Protein AF-A0A525CB92-F1 (afdb_monomer_lite)

Foldseek 3Di:
DDDDDDPDDDDDDDPDPPPPPPPPPDDPPDPADDKDWPDWDWFQQQPPPGTKIWTFIDRVQKTWTKIWHDDDPGTDIDTPDIDRDDKDKDKDFDQWDFFFFPDPPGPDTDIGGARTMWMWMQDPVRDIKIWGDDPNDIGITD

Secondary structure (DSSP, 8-state):
------------SSSSSS-------PPP---PPPPEEEEEEEE-SS-SSS-EEEEEEE-SS-EEEEEEEEETTEEEEEEEEEESS--EEEEEEEEEEEE-BSSTT--S-EEEEEEEEEEEEE-TTS-EEEEEEETTEEEEE-

Structure (mmCIF, N/CA/C/O backbone):
data_AF-A0A525CB92-F1
#
_entry.id   AF-A0A525CB92-F1
#
loop_
_atom_site.group_PDB
_atom_site.id
_atom_site.type_symbol
_atom_site.label_atom_id
_atom_site.label_alt_id
_atom_site.label_comp_id
_atom_site.label_asym_id
_atom_site.label_entity_id
_atom_site.label_seq_id
_atom_site.pdbx_PDB_ins_code
_atom_site.Cartn_x
_atom_site.Cartn_y
_atom_site.Cartn_z
_atom_site.occupancy
_atom_site.B_iso_or_equiv
_atom_site.auth_seq_id
_atom_site.auth_comp_id
_atom_site.auth_asym_id
_atom_site.auth_atom_id
_atom_site.pdbx_PDB_model_num
ATOM 1 N N . MET A 1 1 ? -67.579 -68.764 -13.864 1.00 42.84 1 MET A N 1
ATOM 2 C CA . MET A 1 1 ? -66.873 -69.321 -15.042 1.00 42.84 1 MET A CA 1
ATOM 3 C C . MET A 1 1 ? -66.789 -68.184 -16.044 1.00 42.84 1 MET A C 1
ATOM 5 O O . MET A 1 1 ? -67.830 -67.640 -16.357 1.00 42.84 1 MET A O 1
ATOM 9 N N . THR A 1 2 ? -65.636 -67.656 -16.442 1.00 40.91 2 THR A N 1
ATOM 10 C CA . THR A 1 2 ? -64.375 -68.336 -16.757 1.00 40.91 2 THR A CA 1
ATOM 11 C C . THR A 1 2 ? -63.228 -67.335 -16.574 1.00 40.91 2 THR A C 1
ATOM 13 O O . THR A 1 2 ? -63.326 -66.197 -17.023 1.00 40.91 2 THR A O 1
ATOM 16 N N . LEU A 1 3 ? -62.166 -67.758 -15.882 1.00 42.94 3 LEU A N 1
ATOM 17 C CA . LEU A 1 3 ? -60.877 -67.068 -15.820 1.00 42.94 3 LEU A CA 1
ATOM 18 C C . LEU A 1 3 ? -60.258 -66.977 -17.217 1.00 42.94 3 LEU A C 1
ATOM 20 O O . LEU A 1 3 ? -60.276 -67.971 -17.936 1.00 42.94 3 LEU A O 1
ATOM 24 N N . LEU A 1 4 ? -59.590 -65.866 -17.530 1.00 45.03 4 LEU A N 1
ATOM 25 C CA . LEU A 1 4 ? -58.436 -65.894 -18.427 1.00 45.03 4 LEU A CA 1
ATOM 26 C C . LEU A 1 4 ? -57.446 -64.781 -18.069 1.00 45.03 4 LEU A C 1
ATOM 28 O O . LEU A 1 4 ? -57.643 -63.598 -18.329 1.00 45.03 4 LEU A O 1
ATOM 32 N N . PHE A 1 5 ? -56.370 -65.239 -17.435 1.00 46.25 5 PHE A N 1
ATOM 33 C CA . PHE A 1 5 ? -55.089 -64.576 -17.260 1.00 46.25 5 PHE A CA 1
ATOM 34 C C . PHE A 1 5 ? -54.541 -64.059 -18.596 1.00 46.25 5 PHE A C 1
ATOM 36 O O . PHE A 1 5 ? -54.371 -64.842 -19.530 1.00 46.25 5 PHE A O 1
ATOM 43 N N . ARG A 1 6 ? -54.100 -62.798 -18.631 1.00 46.00 6 ARG A N 1
ATOM 44 C CA . ARG A 1 6 ? -52.908 -62.398 -19.397 1.00 46.00 6 ARG A CA 1
ATOM 45 C C . ARG A 1 6 ? -52.074 -61.414 -18.582 1.00 46.00 6 ARG A C 1
ATOM 47 O O . ARG A 1 6 ? -52.203 -60.203 -18.678 1.00 46.00 6 ARG A O 1
ATOM 54 N N . CYS A 1 7 ? -51.211 -61.999 -17.762 1.00 49.00 7 CYS A N 1
ATOM 55 C CA . CYS A 1 7 ? -50.090 -61.355 -17.095 1.00 49.00 7 CYS A CA 1
ATOM 56 C C . CYS A 1 7 ? -48.943 -61.222 -18.107 1.00 49.00 7 CYS A C 1
ATOM 58 O O . CYS A 1 7 ? -48.152 -62.146 -18.211 1.00 49.00 7 CYS A O 1
ATOM 60 N N . HIS A 1 8 ? -48.902 -60.165 -18.923 1.00 48.19 8 HIS A N 1
ATOM 61 C CA . HIS A 1 8 ? -47.755 -59.825 -19.785 1.00 48.19 8 HIS A CA 1
ATOM 62 C C . HIS A 1 8 ? -47.630 -58.297 -19.837 1.00 48.19 8 HIS A C 1
ATOM 64 O O . HIS A 1 8 ? -48.176 -57.637 -20.713 1.00 48.19 8 HIS A O 1
ATOM 70 N N . GLY A 1 9 ? -46.936 -57.742 -18.852 1.00 42.38 9 GLY A N 1
ATOM 71 C CA . GLY A 1 9 ? -46.563 -56.329 -18.789 1.00 42.38 9 GLY A CA 1
ATOM 72 C C . GLY A 1 9 ? -45.323 -56.154 -17.922 1.00 42.38 9 GLY A C 1
ATOM 73 O O . GLY A 1 9 ? -45.229 -55.213 -17.145 1.00 42.38 9 GLY A O 1
ATOM 74 N N . LEU A 1 10 ? -44.420 -57.136 -17.978 1.00 44.47 10 LEU A N 1
ATOM 75 C CA . LEU A 1 10 ? -43.130 -57.070 -17.320 1.00 44.47 10 LEU A CA 1
ATOM 76 C C . LEU A 1 10 ? -42.219 -56.177 -18.182 1.00 44.47 10 LEU A C 1
ATOM 78 O O . LEU A 1 10 ? -41.934 -56.496 -19.332 1.00 44.47 10 LEU A O 1
ATOM 82 N N . LEU A 1 11 ? -41.708 -55.121 -17.552 1.00 53.03 11 LEU A N 1
ATOM 83 C CA . LEU A 1 11 ? -40.270 -54.846 -17.560 1.00 53.03 11 LEU A CA 1
ATOM 84 C C . LEU A 1 11 ? -39.652 -54.270 -18.845 1.00 53.03 11 LEU A C 1
ATOM 86 O O . LEU A 1 11 ? -38.711 -54.840 -19.380 1.00 53.03 11 LEU A O 1
ATOM 90 N N . VAL A 1 12 ? -40.077 -53.087 -19.291 1.00 50.00 12 VAL A N 1
ATOM 91 C CA . VAL A 1 12 ? -39.229 -52.265 -20.183 1.00 50.00 12 VAL A CA 1
ATOM 92 C C . VAL A 1 12 ? -39.375 -50.782 -19.837 1.00 50.00 12 VAL A C 1
ATOM 94 O O . VAL A 1 12 ? -39.837 -49.985 -20.642 1.00 50.00 12 VAL A O 1
ATOM 97 N N . LEU A 1 13 ? -39.049 -50.385 -18.605 1.00 48.59 13 LEU A N 1
ATOM 98 C CA . LEU A 1 13 ? -39.017 -48.961 -18.241 1.00 48.59 13 LEU A CA 1
ATOM 99 C C . LEU A 1 13 ? -38.013 -48.688 -17.111 1.00 48.59 13 LEU A C 1
ATOM 101 O O . LEU A 1 13 ? -38.369 -48.168 -16.061 1.00 48.59 13 LEU A O 1
ATOM 105 N N . GLY A 1 14 ? -36.758 -49.112 -17.277 1.00 51.91 14 GLY A N 1
ATOM 106 C CA . GLY A 1 14 ? -35.775 -48.973 -16.195 1.00 51.91 14 GLY A CA 1
ATOM 107 C C . GLY A 1 14 ? -34.303 -49.012 -16.590 1.00 51.91 14 GLY A C 1
ATOM 108 O O . GLY A 1 14 ? -33.488 -49.321 -15.734 1.00 51.91 14 GLY A O 1
ATOM 109 N N . LEU A 1 15 ? -33.941 -48.750 -17.852 1.00 49.53 15 LEU A N 1
ATOM 110 C CA . LEU A 1 15 ? -32.548 -48.907 -18.315 1.00 49.53 15 LEU A CA 1
ATOM 111 C C . LEU A 1 15 ? -32.049 -47.821 -19.288 1.00 49.53 15 LEU A C 1
ATOM 113 O O . LEU A 1 15 ? -31.024 -48.010 -19.929 1.00 49.53 15 LEU A O 1
ATOM 117 N N . LEU A 1 16 ? -32.726 -46.670 -19.389 1.00 48.81 16 LEU A N 1
ATOM 118 C CA . LEU A 1 16 ? -32.325 -45.578 -20.300 1.00 48.81 16 LEU A CA 1
ATOM 119 C C . LEU A 1 16 ? -31.758 -44.324 -19.610 1.00 48.81 16 LEU A C 1
ATOM 121 O O . LEU A 1 16 ? -31.520 -43.327 -20.278 1.00 48.81 16 LEU A O 1
ATOM 125 N N . PHE A 1 17 ? -31.496 -44.363 -18.300 1.00 50.03 17 PHE A N 1
ATOM 126 C CA . PHE A 1 17 ? -31.032 -43.186 -17.543 1.00 50.03 17 PHE A CA 1
ATOM 127 C C . PHE A 1 17 ? -29.602 -43.282 -16.981 1.00 50.03 17 PHE A C 1
ATOM 129 O O . PHE A 1 17 ? -29.251 -42.519 -16.090 1.00 50.03 17 PHE A O 1
ATOM 136 N N . LEU A 1 18 ? -28.751 -44.183 -17.491 1.00 55.47 18 LEU A N 1
ATOM 137 C CA . LEU A 1 18 ? -27.383 -44.372 -16.968 1.00 55.47 18 LEU A CA 1
ATOM 138 C C . LEU A 1 18 ? -26.249 -44.144 -17.981 1.00 55.47 18 LEU A C 1
ATOM 140 O O . LEU A 1 18 ? -25.121 -44.551 -17.731 1.00 55.47 18 LEU A O 1
ATOM 144 N N . SER A 1 19 ? -26.500 -43.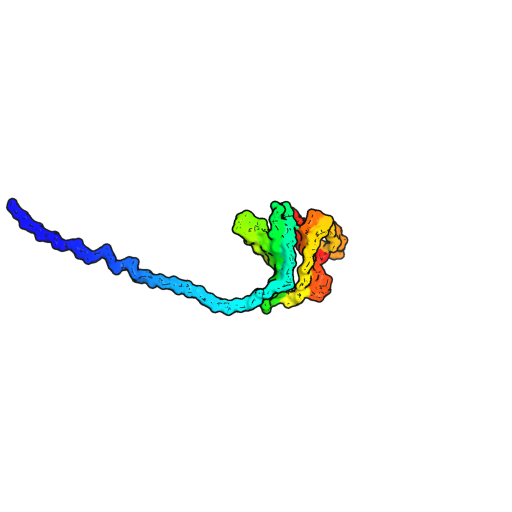464 -19.102 1.00 51.00 19 SER A N 1
ATOM 145 C CA . SER A 1 19 ? -25.449 -43.155 -20.086 1.00 51.00 19 SER A CA 1
ATOM 146 C C . SER A 1 19 ? -25.236 -41.658 -20.297 1.00 51.00 19 SER A C 1
ATOM 148 O O . SER A 1 19 ? -25.002 -41.225 -21.424 1.00 51.00 19 SER A O 1
ATOM 150 N N . MET A 1 20 ? -25.318 -40.848 -19.239 1.00 62.09 20 MET A N 1
ATOM 151 C CA . MET A 1 20 ? -24.602 -39.576 -19.279 1.00 62.09 20 MET A CA 1
ATOM 152 C C . MET A 1 20 ? -23.141 -39.900 -18.978 1.00 62.09 20 MET A C 1
ATOM 154 O O . MET A 1 20 ? -22.857 -40.334 -17.858 1.00 62.09 20 MET A O 1
ATOM 158 N N . PRO A 1 21 ? -22.214 -39.774 -19.947 1.00 61.72 21 PRO A N 1
ATOM 159 C CA . PRO A 1 21 ? -20.808 -39.823 -19.606 1.00 61.72 21 PRO A CA 1
ATOM 160 C C . PRO A 1 21 ? -20.599 -38.712 -18.583 1.00 61.72 21 PRO A C 1
ATOM 162 O O . PRO A 1 21 ? -20.858 -37.544 -18.872 1.00 61.72 21 PRO A O 1
ATOM 165 N N . ALA A 1 22 ? -20.190 -39.082 -17.371 1.00 62.19 22 ALA A N 1
ATOM 166 C CA . ALA A 1 22 ? -19.603 -38.131 -16.453 1.00 62.19 22 ALA A CA 1
ATOM 167 C C . ALA A 1 22 ? -18.378 -37.580 -17.183 1.00 62.19 22 ALA A C 1
ATOM 169 O O . ALA A 1 22 ? -17.330 -38.223 -17.229 1.00 62.19 22 ALA A O 1
ATOM 170 N N . GLN A 1 23 ? -18.546 -36.448 -17.865 1.00 63.53 23 GLN A N 1
ATOM 171 C CA . GLN A 1 23 ? -17.439 -35.675 -18.387 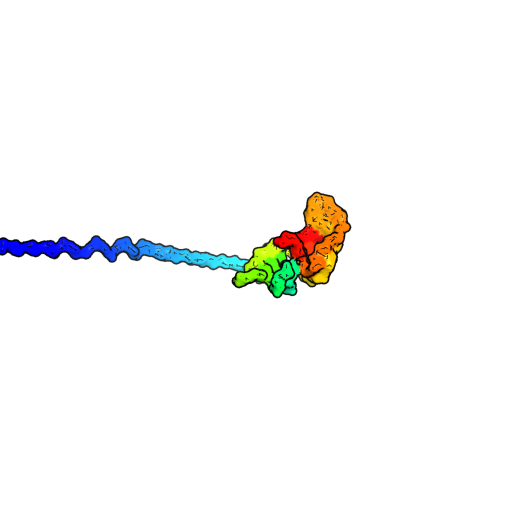1.00 63.53 23 GLN A CA 1
ATOM 172 C C . GLN A 1 23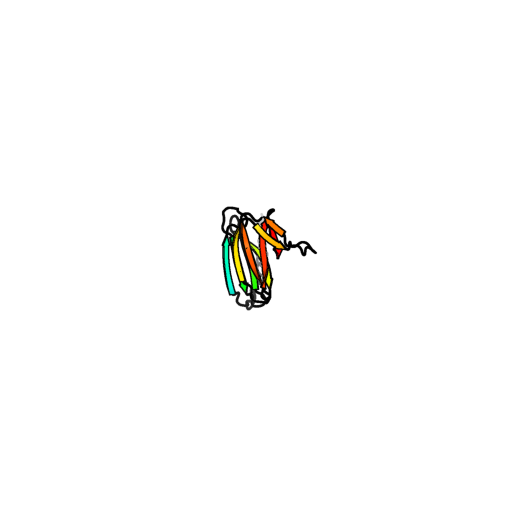 ? -16.706 -35.183 -17.150 1.00 63.53 23 GLN A C 1
ATOM 174 O O . GLN A 1 23 ? -17.057 -34.168 -16.555 1.00 63.53 23 GLN A O 1
ATOM 179 N N . ALA A 1 24 ? -15.742 -35.985 -16.704 1.00 63.72 24 ALA A N 1
ATOM 180 C CA . ALA A 1 24 ? -14.731 -35.538 -15.782 1.00 63.72 24 ALA A CA 1
ATOM 181 C C . ALA A 1 24 ? -14.038 -34.371 -16.486 1.00 63.72 24 ALA A C 1
ATOM 183 O O . ALA A 1 24 ? -13.281 -34.562 -17.437 1.00 63.72 24 ALA A O 1
ATOM 184 N N . ALA A 1 25 ? -14.382 -33.152 -16.080 1.00 62.22 25 ALA A N 1
ATOM 185 C CA . ALA A 1 25 ? -13.578 -31.993 -16.390 1.00 62.22 25 ALA A CA 1
ATOM 186 C C . ALA A 1 25 ? -12.260 -32.207 -15.645 1.00 62.22 25 ALA A C 1
ATOM 188 O O . ALA A 1 25 ? -12.172 -32.016 -14.433 1.00 62.22 25 ALA A O 1
ATOM 189 N N . TYR A 1 26 ? -11.259 -32.714 -16.353 1.00 65.62 26 TYR A N 1
ATOM 190 C CA . TYR A 1 26 ? -9.902 -32.703 -15.846 1.00 65.62 26 TYR A CA 1
ATOM 191 C C . TYR A 1 26 ? -9.469 -31.241 -15.852 1.00 65.62 26 TYR A C 1
ATOM 193 O O . TYR A 1 26 ? -9.464 -30.605 -16.904 1.00 65.62 26 TYR A O 1
ATOM 201 N N . ALA A 1 27 ? -9.169 -30.690 -14.677 1.00 65.69 27 ALA A N 1
ATOM 202 C CA . ALA A 1 27 ? -8.466 -29.422 -14.612 1.00 65.69 27 ALA A CA 1
ATOM 203 C C . ALA A 1 27 ? -7.124 -29.627 -15.324 1.00 65.69 27 ALA A C 1
ATOM 205 O O . ALA A 1 27 ? -6.328 -30.473 -14.908 1.00 65.69 27 ALA A O 1
ATOM 206 N N . GLU A 1 28 ? -6.898 -28.915 -16.426 1.00 70.19 28 GLU A N 1
ATOM 207 C CA . GLU A 1 28 ? -5.573 -28.866 -17.031 1.00 70.19 28 GLU A CA 1
ATOM 208 C C . GLU A 1 28 ? -4.614 -28.295 -15.983 1.00 70.19 28 GLU A C 1
ATOM 210 O O . GLU A 1 28 ? -4.857 -27.222 -15.424 1.00 70.19 28 GLU A O 1
ATOM 215 N N . MET A 1 29 ? -3.544 -29.031 -15.668 1.00 62.66 29 MET A N 1
ATOM 216 C CA . MET A 1 29 ? -2.460 -28.464 -14.874 1.00 62.66 29 MET A CA 1
ATOM 217 C C . MET A 1 29 ? -1.789 -27.391 -15.725 1.00 62.66 29 MET A C 1
ATOM 219 O O . MET A 1 29 ? -1.029 -27.696 -16.641 1.00 62.66 29 MET A O 1
ATOM 223 N N . LEU A 1 30 ? -2.095 -26.133 -15.425 1.00 67.88 30 LEU A N 1
ATOM 224 C CA . LEU A 1 30 ? -1.330 -25.005 -15.925 1.00 67.88 30 LEU A CA 1
ATOM 225 C C . LEU A 1 30 ? 0.027 -25.005 -15.221 1.00 67.88 30 LEU A C 1
ATOM 227 O O . LEU A 1 30 ? 0.096 -25.061 -13.992 1.00 67.88 30 LEU A O 1
ATOM 231 N N . GLU A 1 31 ? 1.108 -24.929 -15.995 1.00 72.06 31 GLU A N 1
ATOM 232 C CA . GLU A 1 31 ? 2.429 -24.635 -15.447 1.00 72.06 31 GLU A CA 1
ATOM 233 C C . GLU A 1 31 ? 2.387 -23.230 -14.828 1.00 72.06 31 GLU A C 1
ATOM 235 O O . GLU A 1 31 ? 2.355 -22.216 -15.526 1.00 72.06 31 GLU A O 1
ATOM 240 N N . GLY A 1 32 ? 2.315 -23.165 -13.499 1.00 65.62 32 GLY A N 1
ATOM 241 C CA . GLY A 1 32 ? 2.379 -21.905 -12.770 1.00 65.62 32 GLY A CA 1
ATOM 242 C C . GLY A 1 32 ? 3.793 -21.330 -12.819 1.00 65.62 32 GLY A C 1
ATOM 243 O O . GLY A 1 32 ? 4.771 -22.053 -12.618 1.00 65.62 32 GLY A O 1
ATOM 244 N N . LYS A 1 33 ? 3.920 -20.017 -13.037 1.00 74.38 33 LYS A N 1
ATOM 245 C CA . LYS A 1 33 ? 5.164 -19.315 -12.700 1.00 74.38 33 LYS A CA 1
ATOM 246 C C . LYS A 1 33 ? 5.299 -19.259 -11.172 1.00 74.38 33 LYS A C 1
ATOM 248 O O . LYS A 1 33 ? 4.287 -19.066 -10.495 1.00 74.38 33 LYS A O 1
ATOM 253 N N . PRO A 1 34 ? 6.509 -19.425 -10.611 1.00 78.81 34 PRO A N 1
ATOM 254 C CA . PRO A 1 34 ? 6.700 -19.297 -9.175 1.00 78.81 34 PRO A CA 1
ATOM 255 C C . PRO A 1 34 ? 6.366 -17.868 -8.733 1.00 78.81 34 PRO A C 1
ATOM 257 O O . PRO A 1 34 ? 6.919 -16.910 -9.266 1.00 78.81 34 PRO A O 1
ATOM 260 N N . LEU A 1 35 ? 5.465 -17.746 -7.757 1.00 89.25 35 LEU A N 1
ATOM 261 C CA . LEU A 1 35 ? 5.246 -16.504 -7.022 1.00 89.25 35 LEU A CA 1
ATOM 262 C C . LEU A 1 35 ? 6.321 -16.398 -5.938 1.00 89.25 35 LEU A C 1
ATOM 264 O O . LEU A 1 35 ? 6.451 -17.313 -5.121 1.00 89.25 35 LEU A O 1
ATOM 268 N N . ALA A 1 36 ? 7.079 -15.304 -5.916 1.00 93.19 36 ALA A N 1
ATOM 269 C CA . ALA A 1 36 ? 8.074 -15.059 -4.876 1.00 93.19 36 ALA A CA 1
ATOM 270 C C . ALA A 1 36 ? 7.609 -13.950 -3.926 1.00 93.19 36 ALA A C 1
ATOM 272 O O . ALA A 1 36 ? 7.264 -12.848 -4.343 1.00 93.19 36 ALA A O 1
ATOM 273 N N . PHE A 1 37 ? 7.623 -14.246 -2.628 1.00 94.88 37 PHE A N 1
ATOM 274 C CA . PHE A 1 37 ? 7.397 -13.253 -1.583 1.00 94.88 37 PHE A CA 1
ATOM 275 C C . PHE A 1 37 ? 8.683 -12.456 -1.353 1.00 94.88 37 PHE A C 1
ATOM 277 O O . PHE A 1 37 ? 9.700 -13.026 -0.956 1.00 94.88 37 PHE A O 1
ATOM 284 N N . LEU A 1 38 ? 8.637 -11.150 -1.613 1.00 95.06 38 LEU A N 1
ATOM 285 C CA . LEU A 1 38 ? 9.794 -10.260 -1.480 1.00 95.06 38 LEU A CA 1
ATOM 286 C C . LEU A 1 38 ? 9.861 -9.579 -0.109 1.00 95.06 38 LEU A C 1
ATOM 288 O O . LEU A 1 38 ? 10.938 -9.194 0.340 1.00 95.06 38 LEU A O 1
ATOM 292 N N . GLY A 1 39 ? 8.720 -9.424 0.560 1.00 95.75 39 GLY A N 1
ATOM 293 C CA . GLY A 1 39 ? 8.624 -8.765 1.858 1.00 95.75 39 GLY A CA 1
ATOM 294 C C . GLY A 1 39 ? 7.202 -8.317 2.162 1.00 95.75 39 GLY A C 1
ATOM 295 O O . GLY A 1 39 ? 6.335 -8.334 1.292 1.00 95.75 39 GLY A O 1
ATOM 296 N N . GLY A 1 40 ? 6.948 -7.926 3.406 1.00 96.56 40 GLY A N 1
ATOM 297 C CA . GLY A 1 40 ? 5.621 -7.521 3.849 1.00 96.56 40 GLY A CA 1
ATOM 298 C C . GLY A 1 40 ? 5.603 -7.051 5.295 1.00 96.56 40 GLY A C 1
ATOM 299 O O . GLY A 1 40 ? 6.604 -7.160 6.006 1.00 96.56 40 GLY A O 1
ATOM 300 N N . CYS A 1 41 ? 4.458 -6.541 5.728 1.00 97.31 41 CYS A N 1
ATOM 301 C CA . CYS A 1 41 ? 4.228 -6.091 7.094 1.00 97.31 41 CYS A CA 1
ATOM 302 C C . CYS A 1 41 ? 2.778 -6.337 7.513 1.00 97.31 41 CYS A C 1
ATOM 304 O O . CYS A 1 41 ? 1.898 -6.489 6.665 1.00 97.31 41 CYS A O 1
ATOM 306 N N . ARG A 1 42 ? 2.553 -6.358 8.829 1.00 97.44 42 ARG A N 1
ATOM 307 C CA . ARG A 1 42 ? 1.226 -6.464 9.432 1.00 97.44 42 ARG A CA 1
ATOM 308 C C . ARG A 1 42 ? 0.899 -5.205 10.215 1.00 97.44 42 ARG A C 1
ATOM 310 O O . ARG A 1 42 ? 1.728 -4.786 11.024 1.00 97.44 42 ARG A O 1
ATOM 317 N N . MET A 1 43 ? -0.251 -4.603 9.936 1.00 97.12 43 MET A N 1
ATOM 318 C CA . MET A 1 43 ? -0.784 -3.421 10.622 1.00 97.12 43 MET A CA 1
ATOM 319 C C . MET A 1 43 ? -2.309 -3.397 10.473 1.00 97.12 43 MET A C 1
ATOM 321 O O . MET A 1 43 ? -2.832 -3.917 9.501 1.00 97.12 43 MET A O 1
ATOM 325 N N . ASP A 1 44 ? -3.004 -2.773 11.418 1.00 96.00 44 ASP A N 1
ATOM 326 C CA . ASP A 1 44 ? -4.456 -2.543 11.379 1.00 96.00 44 ASP A CA 1
ATOM 327 C C . ASP A 1 44 ? -4.766 -1.293 10.534 1.00 96.00 44 ASP A C 1
ATOM 329 O O . ASP A 1 44 ? -4.883 -0.191 11.083 1.00 96.00 44 ASP A O 1
ATOM 333 N N . PHE A 1 45 ? -4.762 -1.418 9.197 1.00 95.81 45 PHE A N 1
ATOM 334 C CA . PHE A 1 45 ? -4.775 -0.248 8.311 1.00 95.81 45 PHE A CA 1
ATOM 335 C C . PHE A 1 45 ? -6.096 0.510 8.359 1.00 95.81 45 PHE A C 1
ATOM 337 O O . PHE A 1 45 ? -6.090 1.743 8.360 1.00 95.81 45 PHE A O 1
ATOM 344 N N . ASP A 1 46 ? -7.210 -0.212 8.430 1.00 94.44 46 ASP A N 1
ATOM 345 C CA . ASP A 1 46 ? -8.550 0.368 8.509 1.00 94.44 46 ASP A CA 1
ATOM 346 C C . ASP A 1 46 ? -8.997 0.696 9.949 1.00 94.44 46 ASP A C 1
ATOM 348 O O . ASP A 1 46 ? -10.039 1.333 10.145 1.00 94.44 46 ASP A O 1
ATOM 352 N N . ARG A 1 47 ? -8.167 0.365 10.951 1.00 93.38 47 ARG A N 1
ATOM 353 C CA . ARG A 1 47 ? -8.399 0.584 12.390 1.00 93.38 47 ARG A CA 1
ATOM 354 C C . ARG A 1 47 ? -9.625 -0.167 12.908 1.00 93.38 47 ARG A C 1
ATOM 356 O O . ARG A 1 47 ? -10.342 0.336 13.784 1.00 93.38 47 ARG A O 1
ATOM 363 N N . ASN A 1 48 ? -9.887 -1.351 12.364 1.00 92.88 48 ASN A N 1
ATOM 364 C CA . ASN A 1 48 ? -10.980 -2.217 12.790 1.00 92.88 48 ASN A CA 1
ATOM 365 C C . ASN A 1 48 ? -10.611 -3.109 13.998 1.00 92.88 48 ASN A C 1
ATOM 367 O O . ASN A 1 48 ? -11.488 -3.771 14.564 1.00 92.88 48 ASN A O 1
ATOM 371 N N . GLY A 1 49 ? -9.346 -3.085 14.436 1.00 93.62 49 GLY A N 1
ATOM 372 C CA . GLY A 1 49 ? -8.820 -3.865 15.556 1.00 93.62 49 GLY A CA 1
ATOM 373 C C . GLY A 1 49 ? -8.215 -5.217 15.166 1.00 93.62 49 GLY A C 1
ATOM 374 O O . GLY A 1 49 ? -7.864 -5.989 16.064 1.00 93.62 49 GLY A O 1
ATOM 375 N N . GLN A 1 50 ? -8.102 -5.517 13.871 1.00 94.56 50 GLN A N 1
ATOM 376 C CA . GLN A 1 50 ? -7.487 -6.728 13.321 1.00 94.56 50 GLN A CA 1
ATOM 377 C C . GLN A 1 50 ? -6.252 -6.367 12.489 1.00 94.56 50 GLN A C 1
ATOM 379 O O . GLN A 1 50 ? -6.100 -5.237 12.043 1.00 94.56 50 GLN A O 1
ATOM 384 N N . GLU A 1 51 ? -5.322 -7.309 12.321 1.00 95.75 51 GLU A N 1
ATOM 385 C CA . GLU A 1 51 ? -4.095 -7.040 11.568 1.00 95.75 51 GLU A CA 1
ATOM 386 C C . GLU A 1 51 ? -4.252 -7.434 10.100 1.00 95.75 51 GLU A C 1
ATOM 388 O O . GLU A 1 51 ? -4.313 -8.615 9.752 1.00 95.75 51 GLU A O 1
ATOM 393 N N . ASP A 1 52 ? -4.162 -6.445 9.223 1.00 96.56 52 ASP A N 1
ATOM 394 C CA . ASP A 1 52 ? -4.061 -6.659 7.788 1.00 96.56 52 ASP A CA 1
ATOM 395 C C . ASP A 1 52 ? -2.625 -7.028 7.396 1.00 96.56 52 ASP A C 1
ATOM 397 O O . ASP A 1 52 ? -1.660 -6.747 8.113 1.00 96.56 52 ASP A O 1
ATOM 401 N N . LEU A 1 53 ? -2.454 -7.634 6.221 1.00 97.44 53 LEU A N 1
ATOM 402 C CA . LEU A 1 53 ? -1.151 -8.021 5.683 1.00 97.44 53 LEU A CA 1
ATOM 403 C C . LEU A 1 53 ? -0.892 -7.336 4.338 1.00 97.44 53 LEU A C 1
ATOM 405 O O . LEU A 1 53 ? -1.530 -7.652 3.340 1.00 97.44 53 LEU A O 1
ATOM 409 N N . ALA A 1 54 ? 0.109 -6.457 4.287 1.00 98.12 54 ALA A N 1
ATOM 410 C CA . ALA A 1 54 ? 0.627 -5.903 3.038 1.00 98.12 54 ALA A CA 1
ATOM 411 C C . ALA A 1 54 ? 1.862 -6.691 2.583 1.00 98.12 54 ALA A C 1
ATOM 413 O O . ALA A 1 54 ? 2.770 -6.944 3.379 1.00 98.12 54 ALA A O 1
ATOM 414 N N . MET A 1 55 ? 1.917 -7.079 1.309 1.00 97.62 55 MET A N 1
ATOM 415 C CA . MET A 1 55 ? 2.971 -7.929 0.749 1.00 97.62 55 MET A CA 1
ATOM 416 C C . MET A 1 55 ? 3.438 -7.441 -0.614 1.00 97.62 55 MET A C 1
ATOM 418 O O . MET A 1 55 ? 2.634 -7.063 -1.459 1.00 97.62 55 MET A O 1
ATOM 422 N N . LEU A 1 56 ? 4.737 -7.565 -0.859 1.00 97.50 56 LEU A N 1
ATOM 423 C CA . LEU A 1 56 ? 5.314 -7.530 -2.193 1.00 97.50 56 LEU A CA 1
ATOM 424 C C . LEU A 1 56 ? 5.460 -8.945 -2.743 1.00 97.50 56 LEU A C 1
ATOM 426 O O . LEU A 1 56 ? 6.170 -9.778 -2.170 1.00 97.50 56 LEU A O 1
ATOM 430 N N . LEU A 1 57 ? 4.804 -9.191 -3.874 1.00 96.38 57 LEU A N 1
ATOM 431 C CA . LEU A 1 57 ? 4.817 -10.463 -4.586 1.00 96.38 57 LEU A CA 1
ATOM 432 C C . LEU A 1 57 ? 5.376 -10.275 -5.998 1.00 96.38 57 LEU A C 1
ATOM 434 O O . LEU A 1 57 ? 4.805 -9.539 -6.802 1.00 96.38 57 LEU A O 1
ATOM 438 N N . ASP A 1 58 ? 6.460 -10.975 -6.314 1.00 95.00 58 ASP A N 1
ATOM 439 C CA . ASP A 1 58 ? 6.965 -11.112 -7.680 1.00 95.00 58 ASP A CA 1
ATOM 440 C C . ASP A 1 58 ? 6.228 -12.254 -8.388 1.00 95.00 58 ASP A C 1
ATOM 442 O O . ASP A 1 58 ? 6.215 -13.398 -7.929 1.00 95.00 58 ASP A O 1
ATOM 446 N N . THR A 1 59 ? 5.590 -11.925 -9.508 1.00 92.31 59 THR A N 1
ATOM 447 C CA . THR A 1 59 ? 4.824 -12.857 -10.353 1.00 92.31 59 THR A CA 1
ATOM 448 C C . THR A 1 59 ? 5.627 -13.404 -11.536 1.00 92.31 59 THR A C 1
ATOM 450 O O . THR A 1 59 ? 5.097 -14.131 -12.382 1.00 92.31 59 THR A O 1
ATOM 453 N N . GLY A 1 60 ? 6.893 -13.003 -11.661 1.00 89.94 60 GLY A N 1
ATOM 454 C CA . GLY A 1 60 ? 7.744 -13.233 -12.824 1.00 89.94 60 GLY A CA 1
ATOM 455 C C . GLY A 1 60 ? 7.413 -12.345 -14.030 1.00 89.94 60 GLY A C 1
ATOM 456 O O . GLY A 1 60 ? 8.087 -12.455 -15.053 1.00 89.94 60 GLY A O 1
ATOM 457 N N . ASN A 1 61 ? 6.377 -11.501 -13.940 1.00 89.94 61 ASN A N 1
ATOM 458 C CA . ASN A 1 61 ? 6.037 -10.469 -14.930 1.00 89.94 61 ASN A CA 1
ATOM 459 C C . ASN A 1 61 ? 6.085 -9.066 -14.308 1.00 89.94 61 ASN A C 1
ATOM 461 O O . ASN A 1 61 ? 6.537 -8.120 -14.946 1.00 89.94 61 ASN A O 1
ATOM 465 N N . SER A 1 62 ? 5.597 -8.949 -13.075 1.00 93.50 62 SER A N 1
ATOM 466 C CA . SER A 1 62 ? 5.597 -7.731 -12.272 1.00 93.50 62 SER A CA 1
ATOM 467 C C . SER A 1 62 ? 5.824 -8.067 -10.804 1.00 93.50 62 SER A C 1
ATOM 469 O O . SER A 1 62 ? 5.480 -9.162 -10.337 1.00 93.50 62 SER A O 1
ATOM 471 N N . VAL A 1 63 ? 6.336 -7.088 -10.072 1.00 95.69 63 VAL A N 1
ATOM 472 C CA . VAL A 1 63 ? 6.240 -7.031 -8.621 1.00 95.69 63 VAL A CA 1
ATOM 473 C C . VAL A 1 63 ? 4.934 -6.310 -8.281 1.00 95.69 63 VAL A C 1
ATOM 475 O O . VAL A 1 63 ? 4.630 -5.269 -8.858 1.00 95.69 63 VAL A O 1
ATOM 478 N N . ASN A 1 64 ? 4.142 -6.866 -7.369 1.00 96.81 64 ASN A N 1
ATOM 479 C CA . ASN A 1 64 ? 2.830 -6.342 -6.991 1.00 96.81 64 ASN A CA 1
ATOM 480 C C . ASN A 1 64 ? 2.795 -6.083 -5.487 1.00 96.81 64 ASN A C 1
ATOM 482 O O . ASN A 1 64 ? 3.183 -6.956 -4.710 1.00 96.81 64 ASN A O 1
ATOM 486 N N . LEU A 1 65 ? 2.300 -4.913 -5.092 1.00 97.62 65 LEU A N 1
ATOM 487 C CA . LEU A 1 65 ? 1.873 -4.637 -3.728 1.00 97.62 65 LEU A CA 1
ATOM 488 C C . LEU A 1 65 ? 0.440 -5.136 -3.563 1.00 97.62 65 LEU A C 1
ATOM 490 O O . LEU A 1 65 ? -0.489 -4.584 -4.152 1.00 97.62 65 LEU A O 1
ATOM 494 N N . VAL A 1 66 ? 0.282 -6.182 -2.762 1.00 97.75 66 VAL A N 1
ATOM 495 C CA . VAL A 1 66 ? -1.004 -6.795 -2.436 1.00 97.75 66 VAL A CA 1
ATOM 496 C C . VAL A 1 66 ? -1.311 -6.540 -0.973 1.00 97.75 66 VAL A C 1
ATOM 498 O O . VAL A 1 66 ? -0.473 -6.799 -0.110 1.00 97.75 66 VAL A O 1
ATOM 501 N N . LEU A 1 67 ? -2.517 -6.068 -0.702 1.00 97.50 67 LEU A N 1
ATOM 502 C CA . LEU A 1 67 ? -3.070 -5.959 0.631 1.00 97.50 67 LEU A CA 1
ATOM 503 C C . LEU A 1 67 ? -4.078 -7.081 0.862 1.00 97.50 67 LEU A C 1
ATOM 505 O O . LEU A 1 67 ? -4.938 -7.329 0.022 1.00 97.50 67 LEU A O 1
ATOM 509 N N . LEU A 1 68 ? -3.972 -7.741 2.010 1.00 97.12 68 LEU A N 1
ATOM 510 C CA . LEU A 1 68 ? -4.960 -8.670 2.532 1.00 97.12 68 LEU A CA 1
ATOM 511 C C . LEU A 1 68 ? -5.579 -8.058 3.788 1.00 97.12 68 LEU A C 1
ATOM 513 O O . LEU A 1 68 ? -4.930 -8.045 4.833 1.00 97.12 68 LEU A O 1
ATOM 517 N N . GLN A 1 69 ? -6.804 -7.556 3.674 1.00 95.25 69 GLN A N 1
ATOM 518 C CA . GLN A 1 69 ? -7.553 -6.993 4.795 1.00 95.25 69 GLN A CA 1
ATOM 519 C C . GLN A 1 69 ? -8.299 -8.093 5.537 1.00 95.25 69 GLN A C 1
ATOM 521 O O . GLN A 1 69 ? -8.956 -8.921 4.898 1.00 95.25 69 GLN A O 1
ATOM 526 N N . GLU A 1 70 ? -8.181 -8.134 6.861 1.00 93.69 70 GLU A N 1
ATOM 527 C CA . GLU A 1 70 ? -8.857 -9.150 7.671 1.00 93.69 70 GLU A CA 1
ATOM 528 C C . GLU A 1 70 ? -10.338 -8.791 7.872 1.00 93.69 70 GLU A C 1
ATOM 530 O O . GLU A 1 70 ? -10.689 -7.771 8.463 1.00 93.69 70 GLU A O 1
ATOM 535 N N . GLU A 1 71 ? -11.227 -9.668 7.407 1.00 88.94 71 GLU A N 1
ATOM 536 C CA . GLU A 1 71 ? -12.678 -9.542 7.563 1.00 88.94 71 GLU A CA 1
ATOM 537 C C . GLU A 1 71 ? -13.247 -10.774 8.284 1.00 88.94 71 GLU A C 1
ATOM 539 O O . GLU A 1 71 ? -12.611 -11.827 8.355 1.00 88.94 71 GLU A O 1
ATOM 544 N N . TYR A 1 72 ? -14.476 -10.682 8.811 1.00 85.56 72 TYR A N 1
ATOM 545 C CA . TYR A 1 72 ? -15.122 -11.783 9.539 1.00 85.56 72 TYR A CA 1
ATOM 546 C C . TYR A 1 72 ? -15.147 -13.091 8.724 1.00 85.56 72 TYR A C 1
ATOM 548 O O . TYR A 1 72 ? -16.039 -13.326 7.908 1.00 85.56 72 TYR A O 1
ATOM 556 N N . GLY A 1 73 ? -14.197 -13.985 9.014 1.00 83.06 73 GLY A N 1
ATOM 557 C CA . GLY A 1 73 ? -14.087 -15.308 8.400 1.00 83.06 73 GLY A CA 1
ATOM 558 C C . GLY A 1 73 ? -13.160 -15.408 7.184 1.00 83.06 73 GLY A C 1
ATOM 559 O O . GLY A 1 73 ? -13.174 -16.456 6.534 1.00 83.06 73 GLY A O 1
ATOM 560 N N . GLY A 1 74 ? -12.351 -14.389 6.871 1.00 91.81 74 GLY A N 1
ATOM 561 C CA . GLY A 1 74 ? -11.394 -14.472 5.766 1.00 91.81 74 GLY A CA 1
ATOM 562 C C . GLY A 1 74 ? -10.578 -13.205 5.518 1.00 91.81 74 GLY A C 1
ATOM 563 O O . GLY A 1 74 ? -10.427 -12.360 6.392 1.00 91.81 74 GLY A O 1
ATOM 564 N N . TYR A 1 75 ? -10.049 -13.104 4.299 1.00 93.19 75 TYR A N 1
ATOM 565 C CA . TYR A 1 75 ? -9.325 -11.930 3.830 1.00 93.19 75 TYR A CA 1
ATOM 566 C C . TYR A 1 75 ? -9.978 -11.381 2.566 1.00 93.19 75 TYR A C 1
ATOM 568 O O . TYR A 1 75 ? -10.249 -12.151 1.637 1.00 93.19 75 TYR A O 1
ATOM 576 N N . ASN A 1 76 ? -10.161 -10.065 2.507 1.00 93.75 76 ASN A N 1
ATOM 577 C CA . ASN A 1 76 ? -10.341 -9.363 1.243 1.00 93.75 76 ASN A CA 1
ATOM 578 C C . ASN A 1 76 ? -8.959 -9.029 0.664 1.00 93.75 76 ASN A C 1
ATOM 580 O O . ASN A 1 76 ? -8.062 -8.628 1.401 1.00 93.75 76 ASN A O 1
ATOM 584 N N . ALA A 1 77 ? -8.763 -9.236 -0.636 1.00 94.81 77 ALA A N 1
ATOM 585 C CA . ALA A 1 77 ? -7.466 -9.068 -1.285 1.00 94.81 77 ALA A CA 1
ATOM 586 C C . ALA A 1 77 ? -7.531 -7.989 -2.366 1.00 94.81 77 ALA A C 1
ATOM 588 O O . ALA A 1 77 ? -8.324 -8.097 -3.301 1.00 94.81 77 ALA A O 1
ATOM 589 N N . GLU A 1 78 ? -6.644 -7.001 -2.285 1.00 95.25 78 GLU A N 1
ATOM 590 C CA . GLU A 1 78 ? -6.551 -5.902 -3.245 1.00 95.25 78 GLU A CA 1
ATOM 591 C C . GLU A 1 78 ? -5.110 -5.719 -3.735 1.00 95.25 78 GLU A C 1
ATOM 593 O O . GLU A 1 78 ? -4.154 -5.807 -2.966 1.00 95.25 78 GLU A O 1
ATOM 598 N N . VAL A 1 79 ? -4.938 -5.456 -5.033 1.00 96.12 79 VAL A N 1
ATOM 599 C CA . VAL A 1 79 ? -3.647 -5.035 -5.594 1.00 96.12 79 VAL A CA 1
ATOM 600 C C . VAL A 1 79 ? -3.606 -3.511 -5.598 1.00 96.12 79 VAL A C 1
ATOM 602 O O . VAL A 1 79 ? -4.274 -2.885 -6.414 1.00 96.12 79 VAL A O 1
ATOM 605 N N . LEU A 1 80 ? -2.799 -2.922 -4.717 1.00 95.81 80 LEU A N 1
ATOM 606 C CA . LEU A 1 80 ? -2.697 -1.466 -4.574 1.00 95.81 80 LEU A CA 1
ATOM 607 C C . LEU A 1 80 ? -1.786 -0.835 -5.638 1.00 95.81 80 LEU A C 1
ATOM 609 O O . LEU A 1 80 ? -2.018 0.286 -6.086 1.00 95.81 80 LEU A O 1
ATOM 613 N N . ALA A 1 81 ? -0.733 -1.549 -6.043 1.00 95.25 81 ALA A N 1
ATOM 614 C CA . ALA A 1 81 ? 0.209 -1.098 -7.065 1.00 95.25 81 ALA A CA 1
ATOM 615 C C . ALA A 1 81 ? 0.980 -2.261 -7.690 1.00 95.25 81 ALA A C 1
ATOM 617 O O . ALA A 1 81 ? 1.119 -3.331 -7.094 1.00 95.25 81 ALA A O 1
ATOM 618 N N . TYR A 1 82 ? 1.532 -2.027 -8.877 1.00 95.19 82 TYR A N 1
ATOM 619 C CA . TYR A 1 82 ? 2.425 -2.959 -9.552 1.00 95.19 82 TYR A CA 1
ATOM 620 C C . TYR A 1 82 ? 3.465 -2.213 -10.389 1.00 95.19 82 TYR A C 1
ATOM 622 O O . TYR A 1 82 ? 3.189 -1.133 -10.907 1.00 95.19 82 TYR A O 1
ATOM 630 N N . ASP A 1 83 ? 4.641 -2.815 -10.543 1.00 93.94 83 ASP A N 1
ATOM 631 C CA . ASP A 1 83 ? 5.706 -2.338 -11.429 1.00 93.94 83 ASP A CA 1
ATOM 632 C C . ASP A 1 83 ? 6.512 -3.534 -11.974 1.00 93.94 83 ASP A C 1
ATOM 634 O O . ASP A 1 83 ? 6.424 -4.654 -11.468 1.00 93.94 83 ASP A O 1
ATOM 638 N N . THR A 1 84 ? 7.292 -3.319 -13.029 1.00 91.94 84 THR A N 1
ATOM 639 C CA . THR A 1 84 ? 8.218 -4.326 -13.582 1.00 91.94 84 THR A CA 1
ATOM 640 C C . THR A 1 84 ? 9.608 -4.281 -12.939 1.00 91.94 84 THR A C 1
ATOM 642 O O . THR A 1 84 ? 10.381 -5.229 -13.077 1.00 91.94 84 THR A O 1
ATOM 645 N N . GLY A 1 85 ? 9.940 -3.192 -12.245 1.00 89.12 85 GLY A N 1
ATOM 646 C CA . GLY A 1 85 ? 11.198 -3.001 -11.543 1.00 89.12 85 GLY A CA 1
ATOM 647 C C . GLY A 1 85 ? 11.160 -3.410 -10.070 1.00 89.12 85 GLY A C 1
ATOM 648 O O . GLY A 1 85 ? 10.151 -3.857 -9.526 1.00 89.12 85 GLY A O 1
ATOM 649 N N . GLN A 1 86 ? 12.307 -3.251 -9.407 1.00 90.00 86 GLN A N 1
ATOM 650 C CA . GLN A 1 86 ? 12.428 -3.512 -7.974 1.00 90.00 86 GLN A CA 1
ATOM 651 C C . GLN A 1 86 ? 11.670 -2.458 -7.171 1.00 90.00 86 GLN A C 1
ATOM 653 O O . GLN A 1 86 ? 11.933 -1.264 -7.297 1.00 90.00 86 GLN A O 1
ATOM 658 N N . MET A 1 87 ? 10.780 -2.919 -6.300 1.00 95.00 87 MET A N 1
ATOM 659 C CA . MET A 1 87 ? 10.072 -2.067 -5.355 1.00 95.00 87 MET A CA 1
ATOM 660 C C . MET A 1 87 ? 10.493 -2.389 -3.925 1.00 95.00 87 MET A C 1
ATOM 662 O O . MET A 1 87 ? 10.779 -3.543 -3.597 1.00 95.00 87 MET A O 1
ATOM 666 N N . LEU A 1 88 ? 10.489 -1.374 -3.065 1.00 95.38 88 LEU A N 1
ATOM 667 C CA . LEU A 1 88 ? 10.707 -1.526 -1.630 1.00 95.38 88 LEU A CA 1
ATOM 668 C C . LEU A 1 88 ? 9.453 -1.099 -0.872 1.00 95.38 88 LEU A C 1
ATOM 670 O O . LEU A 1 88 ? 9.016 0.045 -0.983 1.00 95.38 88 LEU A O 1
ATOM 674 N N . LEU A 1 89 ? 8.908 -2.012 -0.070 1.00 97.38 89 LEU A N 1
ATOM 675 C CA . LEU A 1 89 ? 7.784 -1.744 0.818 1.00 97.38 89 LEU A CA 1
ATOM 676 C C . LEU A 1 89 ? 8.287 -1.450 2.228 1.00 97.38 89 LEU A C 1
ATOM 678 O O . LEU A 1 89 ? 9.056 -2.221 2.804 1.00 97.38 89 LEU A O 1
ATOM 682 N N . THR A 1 90 ? 7.803 -0.354 2.798 1.00 96.62 90 THR A N 1
ATOM 683 C CA . THR A 1 90 ? 7.986 -0.003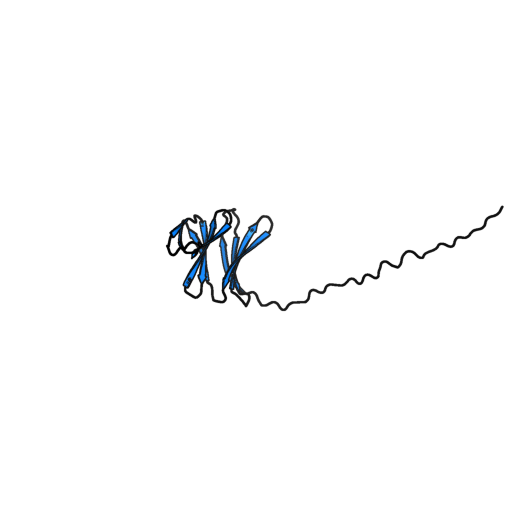 4.207 1.00 96.62 90 THR A CA 1
ATOM 684 C C . THR A 1 90 ? 6.648 0.395 4.809 1.00 96.62 90 THR A C 1
ATOM 686 O O . THR A 1 90 ? 5.787 0.929 4.114 1.00 96.62 90 THR A O 1
ATOM 689 N N . CYS A 1 91 ? 6.468 0.128 6.097 1.00 96.44 91 CYS A N 1
ATOM 690 C CA . CYS A 1 91 ? 5.210 0.368 6.793 1.00 96.44 91 CYS A CA 1
ATOM 691 C C . CYS A 1 91 ? 5.472 1.252 7.998 1.00 96.44 91 CYS A C 1
ATOM 693 O O . CYS A 1 91 ? 6.470 1.078 8.701 1.00 96.44 91 CYS A O 1
ATOM 695 N N . HIS A 1 92 ? 4.592 2.219 8.196 1.00 97.19 92 HIS A N 1
ATOM 696 C CA . HIS A 1 92 ? 4.799 3.331 9.108 1.00 97.19 92 HIS A CA 1
ATOM 697 C C . HIS A 1 92 ? 3.528 3.586 9.900 1.00 97.19 92 HIS A C 1
ATOM 699 O O . HIS A 1 92 ? 2.445 3.201 9.477 1.00 97.19 92 HIS A O 1
ATOM 705 N N . PHE A 1 93 ? 3.670 4.279 11.024 1.00 96.75 93 PHE A N 1
ATOM 706 C CA . PHE A 1 93 ? 2.562 4.853 11.777 1.00 96.75 93 PHE A CA 1
ATOM 707 C C . PHE A 1 93 ? 2.862 6.336 11.986 1.00 96.75 93 PHE A C 1
ATOM 709 O O . PHE A 1 93 ? 3.966 6.678 12.418 1.00 96.75 93 PHE A O 1
ATOM 716 N N . GLY A 1 94 ? 1.918 7.218 11.665 1.00 95.56 94 GLY A N 1
ATOM 717 C CA . GLY A 1 94 ? 2.149 8.656 11.765 1.00 95.56 94 GLY A CA 1
ATOM 718 C C . GLY A 1 94 ? 0.886 9.501 11.675 1.00 95.56 94 GLY A C 1
ATOM 719 O O . GLY A 1 94 ? -0.188 9.029 11.313 1.00 95.56 94 GLY A O 1
ATOM 720 N N . GLU A 1 95 ? 1.033 10.775 12.027 1.00 96.31 95 GLU A N 1
ATOM 721 C CA . GLU A 1 95 ? -0.060 11.752 12.025 1.00 96.31 95 GLU A CA 1
ATOM 722 C C . GLU A 1 95 ? -0.271 12.364 10.639 1.00 96.31 95 GLU A C 1
ATOM 724 O O . GLU A 1 95 ? -1.411 12.505 10.195 1.00 96.31 95 GLU A O 1
ATOM 729 N N . SER A 1 96 ? 0.814 12.662 9.924 1.00 95.69 96 SER A N 1
ATOM 730 C CA . SER A 1 96 ? 0.771 13.258 8.592 1.00 95.69 96 SER A CA 1
ATOM 731 C C . SER A 1 96 ? 1.944 12.835 7.707 1.00 95.69 96 SER A C 1
ATOM 733 O O . SER A 1 96 ? 2.939 12.261 8.168 1.00 95.69 96 SER A O 1
ATOM 735 N N . VAL A 1 97 ? 1.813 13.110 6.410 1.00 94.31 97 VAL A N 1
ATOM 736 C CA . VAL A 1 97 ? 2.865 12.934 5.409 1.00 94.31 97 VAL A CA 1
ATOM 737 C C . VAL A 1 97 ? 2.828 14.085 4.406 1.00 94.31 97 VAL A C 1
ATOM 739 O O . VAL A 1 97 ? 1.758 14.503 3.976 1.00 94.31 97 VAL A O 1
ATOM 742 N N . MET A 1 98 ? 3.999 14.596 4.023 1.00 94.12 98 MET A N 1
ATOM 743 C CA . MET A 1 98 ? 4.104 15.528 2.899 1.00 94.12 98 MET A CA 1
ATOM 744 C C . MET A 1 98 ? 4.103 14.728 1.599 1.00 94.12 98 MET A C 1
ATOM 746 O O . MET A 1 98 ? 4.994 13.894 1.417 1.00 94.12 98 MET A O 1
ATOM 750 N N . ALA A 1 99 ? 3.130 14.972 0.727 1.00 92.88 99 ALA A N 1
ATOM 751 C CA . ALA A 1 99 ? 2.985 14.265 -0.542 1.00 92.88 99 ALA A CA 1
ATOM 752 C C . ALA A 1 99 ? 2.260 15.133 -1.582 1.00 92.88 99 ALA A C 1
ATOM 754 O O . ALA A 1 99 ? 1.596 16.115 -1.242 1.00 92.88 99 ALA A O 1
ATOM 755 N N . TYR A 1 100 ? 2.399 14.768 -2.849 1.00 91.69 100 TYR A N 1
ATOM 756 C CA . TYR A 1 100 ? 1.572 15.258 -3.942 1.00 91.69 100 TYR A CA 1
ATOM 757 C C . TYR A 1 100 ? 0.284 14.426 -3.979 1.00 91.69 100 TYR A C 1
ATOM 759 O O . TYR A 1 100 ? 0.363 13.192 -4.054 1.00 91.69 100 TYR A O 1
ATOM 767 N N . PRO A 1 101 ? -0.899 15.055 -3.894 1.00 87.62 101 PRO A N 1
ATOM 768 C CA . PRO A 1 101 ? -2.166 14.349 -4.015 1.00 87.62 101 PRO A CA 1
ATOM 769 C C . PRO A 1 101 ? -2.282 13.632 -5.361 1.00 87.62 101 PRO A C 1
ATOM 771 O O . PRO A 1 101 ? -1.644 14.002 -6.343 1.00 87.62 101 PRO A O 1
ATOM 774 N N . GLU A 1 102 ? -3.138 12.617 -5.420 1.00 80.62 102 GLU A N 1
ATOM 775 C CA . GLU A 1 102 ? -3.435 11.903 -6.666 1.00 80.62 102 GLU A CA 1
ATOM 776 C C . GLU A 1 102 ? -4.168 12.773 -7.709 1.00 80.62 102 GLU A C 1
ATOM 778 O O . GLU A 1 102 ? -4.201 12.417 -8.888 1.00 80.62 102 GLU A O 1
ATOM 783 N N . GLU A 1 103 ? -4.757 13.904 -7.302 1.00 74.50 103 GLU A N 1
ATOM 784 C CA . GLU A 1 103 ? -5.554 14.752 -8.190 1.00 74.50 103 GLU A CA 1
ATOM 785 C C . GLU A 1 103 ? -4.747 15.274 -9.392 1.00 74.50 103 GLU A C 1
ATOM 787 O O . GLU A 1 103 ? -3.600 15.719 -9.300 1.00 74.50 103 GLU A O 1
ATOM 792 N N . GLU A 1 104 ? -5.369 15.186 -10.569 1.00 52.50 104 GLU A N 1
ATOM 793 C CA . GLU A 1 104 ? -4.728 15.447 -11.853 1.00 52.50 104 GLU A CA 1
ATOM 794 C C . GLU A 1 104 ? -4.304 16.926 -11.959 1.00 52.50 104 GLU A C 1
ATOM 796 O O . GLU A 1 104 ? -5.136 17.819 -12.119 1.00 52.50 104 GLU A O 1
ATOM 801 N N . GLY A 1 105 ? -2.994 17.184 -11.903 1.00 59.16 105 GLY A N 1
ATOM 802 C CA . GLY A 1 105 ? -2.412 18.516 -12.112 1.00 59.16 105 GLY A CA 1
ATOM 803 C C . GLY A 1 105 ? -1.866 19.208 -10.863 1.00 59.16 105 GLY A C 1
ATOM 804 O O . GLY A 1 105 ? -1.276 20.283 -11.005 1.00 59.16 105 GLY A O 1
ATOM 805 N N . ASP A 1 106 ? -1.981 18.599 -9.681 1.00 60.41 106 ASP A N 1
ATOM 806 C CA . ASP A 1 106 ? -1.383 19.147 -8.465 1.00 60.41 106 ASP A CA 1
ATOM 807 C C . ASP A 1 106 ? 0.123 18.870 -8.415 1.00 60.41 106 ASP A C 1
ATOM 809 O O . ASP A 1 106 ? 0.603 17.778 -8.118 1.00 60.41 106 ASP A O 1
ATOM 813 N N . SER A 1 107 ? 0.899 19.909 -8.719 1.00 72.25 107 SER A N 1
ATOM 814 C CA . SER A 1 107 ? 2.354 19.930 -8.544 1.00 72.25 107 SER A CA 1
ATOM 815 C C . SER A 1 107 ? 2.776 20.544 -7.207 1.00 72.25 107 SER A C 1
ATOM 817 O O . SER A 1 107 ? 3.941 20.910 -7.049 1.00 72.25 107 SER A O 1
ATOM 819 N N . GLU A 1 108 ? 1.837 20.757 -6.283 1.00 86.31 108 GLU A N 1
ATOM 820 C CA . GLU A 1 108 ? 2.119 21.331 -4.971 1.00 86.31 108 GLU A CA 1
ATOM 821 C C . GLU A 1 108 ? 2.197 20.233 -3.913 1.00 86.31 108 GLU A C 1
ATOM 823 O O . GLU A 1 108 ? 1.346 19.352 -3.820 1.00 86.31 108 GLU A O 1
ATOM 828 N N . LEU A 1 109 ? 3.261 20.294 -3.119 1.00 90.81 109 LEU A N 1
ATOM 829 C CA . LEU A 1 109 ? 3.459 19.399 -1.995 1.00 90.81 109 LEU A CA 1
ATOM 830 C C . LEU A 1 109 ? 2.544 19.848 -0.85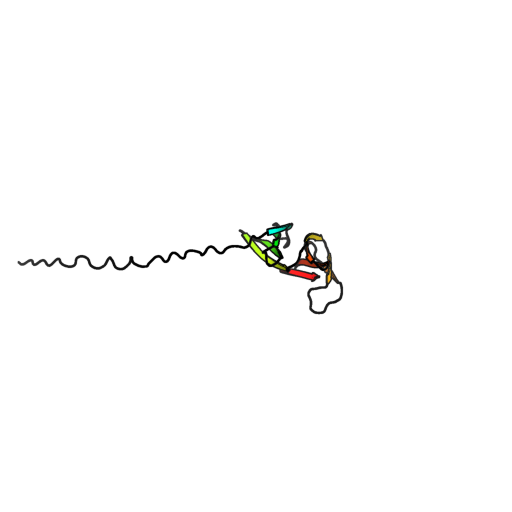2 1.00 90.81 109 LEU A C 1
ATOM 832 O O . LEU A 1 109 ? 2.714 20.953 -0.332 1.00 90.81 109 LEU A O 1
ATOM 836 N N . VAL A 1 110 ? 1.624 18.986 -0.426 1.00 92.38 110 VAL A N 1
ATOM 837 C CA . VAL A 1 110 ? 0.693 19.279 0.671 1.00 92.38 110 VAL A CA 1
ATOM 838 C C . VAL A 1 110 ? 0.921 18.340 1.850 1.00 92.38 110 VAL A C 1
ATOM 840 O O . VAL A 1 110 ? 1.484 17.254 1.709 1.00 92.38 110 VAL A O 1
ATOM 843 N N . GLU A 1 111 ? 0.490 18.767 3.033 1.00 94.75 111 GLU A N 1
ATOM 844 C CA . GLU A 1 111 ? 0.450 17.908 4.213 1.00 94.75 111 GLU A CA 1
ATOM 845 C C . GLU A 1 111 ? -0.860 17.110 4.223 1.00 94.75 111 GLU A C 1
ATOM 847 O O . GLU A 1 111 ? -1.940 17.672 4.410 1.00 94.75 111 GLU A O 1
ATOM 852 N N . LEU A 1 112 ? -0.769 15.795 4.030 1.00 92.81 112 LEU A N 1
ATOM 853 C CA . LEU A 1 112 ? -1.898 14.873 4.136 1.00 92.81 112 LEU A CA 1
ATOM 854 C C . LEU A 1 112 ? -1.996 14.346 5.566 1.00 92.81 112 LEU A C 1
ATOM 856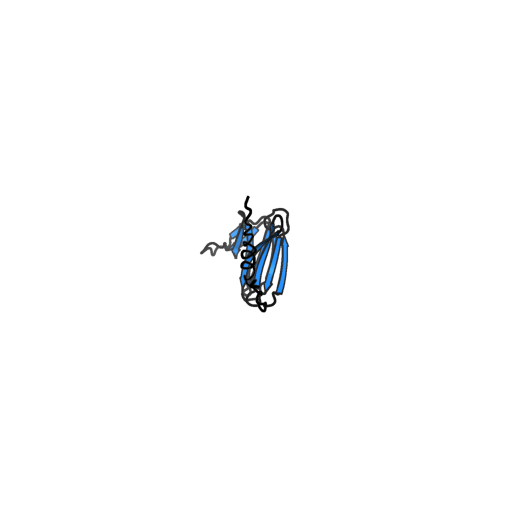 O O . LEU A 1 112 ? -1.027 13.804 6.102 1.00 92.81 112 LEU A O 1
ATOM 860 N N . SER A 1 113 ? -3.167 14.481 6.186 1.00 93.44 113 SER A N 1
ATOM 861 C CA . SER A 1 113 ? -3.416 13.946 7.525 1.00 93.44 113 SER A CA 1
ATOM 862 C C . SER A 1 113 ? -3.806 12.470 7.446 1.00 93.44 113 SER A C 1
ATOM 864 O O . SER A 1 113 ? -4.814 12.129 6.840 1.00 93.44 113 SER A O 1
ATOM 866 N N . ILE A 1 114 ? -3.013 11.605 8.079 1.00 93.12 114 ILE A N 1
ATOM 867 C CA . ILE A 1 114 ? -3.196 10.147 8.089 1.00 93.12 114 ILE A CA 1
ATOM 868 C C . ILE A 1 114 ? -3.780 9.687 9.432 1.00 93.12 114 ILE A C 1
ATOM 870 O O . ILE A 1 114 ? -4.777 8.966 9.488 1.00 93.12 114 ILE A O 1
ATOM 874 N N . ASN A 1 115 ? -3.171 10.132 10.538 1.00 93.56 115 ASN A N 1
ATOM 875 C CA . ASN A 1 115 ? -3.493 9.716 11.910 1.00 93.56 115 ASN A CA 1
ATOM 876 C C . ASN A 1 115 ? -3.586 8.192 12.083 1.00 93.56 115 ASN A C 1
ATOM 878 O O . ASN A 1 115 ? -4.562 7.667 12.630 1.00 93.56 115 ASN A O 1
ATOM 882 N N . GLY A 1 116 ? -2.587 7.461 11.600 1.00 95.81 116 GLY A N 1
ATOM 883 C CA . GLY A 1 116 ? -2.645 6.009 11.595 1.00 95.81 116 GLY A CA 1
ATOM 884 C C . GLY A 1 116 ? -1.515 5.342 10.822 1.00 95.81 116 GLY A C 1
ATOM 885 O O . GLY A 1 116 ? -0.506 5.977 10.492 1.00 95.81 116 GLY A O 1
ATOM 886 N N . PRO A 1 117 ? -1.664 4.036 10.569 1.00 97.25 117 PRO A N 1
ATOM 887 C CA . PRO A 1 117 ? -0.733 3.293 9.744 1.00 97.25 117 PRO A CA 1
ATOM 888 C C . PRO A 1 117 ? -0.839 3.683 8.268 1.00 97.25 117 PRO A C 1
ATOM 890 O O . PRO A 1 117 ? -1.908 4.012 7.758 1.00 97.25 117 PRO A O 1
ATOM 893 N N . TYR A 1 118 ? 0.287 3.608 7.570 1.00 97.31 118 TYR A N 1
ATOM 894 C CA . TYR A 1 118 ? 0.354 3.787 6.125 1.00 97.31 118 TYR A CA 1
ATOM 895 C C . TYR A 1 118 ? 1.506 2.980 5.528 1.00 97.31 118 TYR A C 1
ATOM 897 O O . TYR A 1 118 ? 2.493 2.643 6.193 1.00 97.31 118 TYR A O 1
ATOM 905 N N . LEU A 1 119 ? 1.384 2.684 4.240 1.00 97.88 119 LEU A N 1
ATOM 906 C CA . LEU A 1 119 ? 2.411 2.028 3.445 1.00 97.88 119 LEU A CA 1
ATOM 907 C C . LEU A 1 119 ? 3.196 3.077 2.674 1.00 97.88 119 LEU A C 1
ATOM 909 O O . LEU A 1 119 ? 2.618 4.007 2.121 1.00 97.88 119 LEU A O 1
ATOM 913 N N . ARG A 1 120 ? 4.509 2.897 2.574 1.00 97.12 120 ARG A N 1
ATOM 914 C CA . ARG A 1 120 ? 5.348 3.612 1.616 1.00 97.12 120 ARG A CA 1
ATOM 915 C C . ARG A 1 120 ? 6.003 2.607 0.683 1.00 97.12 120 ARG A C 1
ATOM 917 O O . ARG A 1 120 ? 6.732 1.720 1.132 1.00 97.12 120 ARG A O 1
ATOM 924 N N . LEU A 1 121 ? 5.754 2.787 -0.606 1.00 97.12 121 LEU A N 1
ATOM 925 C CA . LEU A 1 121 ? 6.288 1.984 -1.691 1.00 97.12 121 LEU A CA 1
ATOM 926 C C . LEU A 1 121 ? 7.282 2.825 -2.490 1.00 97.12 121 LEU A C 1
ATOM 928 O O . LEU A 1 121 ? 6.893 3.786 -3.145 1.00 97.12 121 LEU A O 1
ATOM 932 N N . THR A 1 122 ? 8.563 2.481 -2.437 1.00 95.62 122 THR A N 1
ATOM 933 C CA . THR A 1 122 ? 9.600 3.151 -3.231 1.00 95.62 122 THR A CA 1
ATOM 934 C C . THR A 1 122 ? 9.815 2.398 -4.539 1.00 95.62 122 THR A C 1
ATOM 936 O O . THR A 1 122 ? 10.056 1.188 -4.527 1.00 95.62 122 THR A O 1
ATOM 939 N N . LEU A 1 123 ? 9.722 3.126 -5.651 1.00 92.31 123 LEU A N 1
ATOM 940 C CA . LEU A 1 123 ? 9.915 2.653 -7.020 1.00 92.31 123 LEU A CA 1
ATOM 941 C C . LEU A 1 123 ? 11.392 2.774 -7.457 1.00 92.31 123 LEU A C 1
ATOM 943 O O . LEU A 1 123 ? 12.157 3.523 -6.838 1.00 92.31 123 LEU A O 1
ATOM 947 N N . PRO A 1 124 ? 11.811 2.089 -8.542 1.00 85.25 124 PRO A N 1
ATOM 948 C CA . PRO A 1 124 ? 13.201 2.086 -9.014 1.00 85.25 124 PRO A CA 1
ATOM 949 C C . PRO A 1 124 ? 13.817 3.473 -9.258 1.00 85.25 124 PRO A C 1
ATOM 951 O O . PRO A 1 124 ? 15.010 3.665 -9.032 1.00 85.25 124 PRO A O 1
ATOM 954 N N . GLU A 1 125 ? 13.020 4.452 -9.691 1.00 83.50 125 GLU A N 1
ATOM 955 C CA . GLU A 1 125 ? 13.481 5.818 -9.988 1.00 83.50 125 GLU A CA 1
ATOM 956 C C . GLU A 1 125 ? 13.517 6.732 -8.749 1.00 83.50 125 GLU A C 1
ATOM 958 O O . GLU A 1 125 ? 13.619 7.951 -8.862 1.00 83.50 125 GLU A O 1
ATOM 963 N N . SER A 1 126 ? 13.474 6.151 -7.544 1.00 77.12 126 SER A N 1
ATOM 964 C CA . SER A 1 126 ? 13.420 6.860 -6.253 1.00 77.12 126 SER A CA 1
ATOM 965 C C . SER A 1 126 ? 12.172 7.724 -6.036 1.00 77.12 126 SER A C 1
ATOM 967 O O . SER A 1 126 ? 12.069 8.408 -5.018 1.00 77.12 126 SER A O 1
ATOM 969 N N . THR A 1 127 ? 11.187 7.651 -6.929 1.00 84.56 127 THR A N 1
ATOM 970 C CA . THR A 1 127 ? 9.808 8.063 -6.660 1.00 84.56 127 THR A CA 1
ATOM 971 C C . THR A 1 127 ? 9.212 7.150 -5.596 1.00 84.56 127 THR A C 1
ATOM 973 O O . THR A 1 127 ? 9.474 5.946 -5.567 1.00 84.56 127 THR A O 1
ATOM 976 N N . SER A 1 128 ? 8.427 7.713 -4.685 1.00 91.62 128 SER A N 1
ATOM 977 C CA . SER A 1 128 ? 7.701 6.933 -3.687 1.00 91.62 128 SER A CA 1
ATOM 978 C C . SER A 1 128 ? 6.207 7.138 -3.869 1.00 91.62 128 SER A C 1
ATOM 980 O O . SER A 1 128 ? 5.772 8.139 -4.415 1.00 91.62 128 SER A O 1
ATOM 982 N N . MET A 1 129 ? 5.435 6.151 -3.444 1.00 94.50 129 MET A N 1
ATOM 983 C CA . MET A 1 129 ? 3.998 6.253 -3.266 1.00 94.50 129 MET A CA 1
ATOM 984 C C . MET A 1 129 ? 3.681 5.984 -1.808 1.00 94.50 129 MET A C 1
ATOM 986 O O . MET A 1 129 ? 4.317 5.137 -1.170 1.00 94.50 129 MET A O 1
ATOM 990 N N . VAL A 1 130 ? 2.693 6.688 -1.286 1.00 96.12 130 VAL A N 1
ATOM 991 C CA . VAL A 1 130 ? 2.124 6.441 0.032 1.00 96.12 130 VAL A CA 1
ATOM 992 C C . VAL A 1 130 ? 0.717 5.906 -0.155 1.00 96.12 130 VAL A C 1
ATOM 994 O O . VAL A 1 130 ? -0.037 6.482 -0.927 1.00 96.12 130 VAL A O 1
ATOM 997 N N . PHE A 1 131 ? 0.371 4.828 0.549 1.00 96.75 131 PHE A N 1
ATOM 998 C CA . PHE A 1 131 ? -0.989 4.293 0.604 1.00 96.75 131 PHE A CA 1
ATOM 999 C C . PHE A 1 131 ? -1.502 4.369 2.032 1.00 96.75 131 PHE A C 1
ATOM 1001 O O . PHE A 1 131 ? -0.812 3.940 2.961 1.00 96.75 131 PHE A O 1
ATOM 1008 N N . PHE A 1 132 ? -2.701 4.901 2.211 1.00 95.56 132 PHE A N 1
ATOM 1009 C CA . PHE A 1 132 ? -3.294 5.116 3.525 1.00 95.56 132 PHE A CA 1
ATOM 1010 C C . PHE A 1 132 ? -4.805 4.924 3.470 1.00 95.56 132 PHE A C 1
ATOM 1012 O O . PHE A 1 132 ? -5.423 5.134 2.428 1.00 95.56 132 PHE A O 1
ATOM 1019 N N . TRP A 1 133 ? -5.391 4.521 4.594 1.00 94.69 133 TRP A N 1
ATOM 1020 C CA . TRP A 1 133 ? -6.832 4.349 4.709 1.00 94.69 133 TRP A CA 1
ATOM 1021 C C . TRP A 1 133 ? -7.497 5.639 5.183 1.00 94.69 133 TRP A C 1
ATOM 1023 O O . TRP A 1 133 ? -7.188 6.155 6.261 1.00 94.69 133 TRP A O 1
ATOM 1033 N N . GLN A 1 134 ? -8.441 6.143 4.402 1.00 93.06 134 GLN A N 1
ATOM 1034 C CA . GLN A 1 134 ? -9.264 7.296 4.750 1.00 93.06 134 GLN A CA 1
ATOM 1035 C C . GLN A 1 134 ? -10.638 7.142 4.094 1.00 93.06 134 GLN A C 1
ATOM 1037 O O . GLN A 1 134 ? -10.770 6.448 3.097 1.00 93.06 134 GLN A O 1
ATOM 1042 N N . ASP A 1 135 ? -11.687 7.708 4.696 1.00 92.44 135 ASP A N 1
ATOM 1043 C CA . ASP A 1 135 ? -13.041 7.720 4.116 1.00 92.44 135 ASP A CA 1
ATOM 1044 C C . ASP A 1 135 ? -13.556 6.336 3.648 1.00 92.44 135 ASP A C 1
ATOM 1046 O O . ASP A 1 135 ? -14.336 6.224 2.704 1.00 92.44 135 ASP A O 1
ATOM 1050 N N . ASN A 1 136 ? -13.158 5.277 4.371 1.00 91.12 136 ASN A N 1
ATOM 1051 C CA . ASN A 1 136 ? -13.440 3.862 4.093 1.00 91.12 136 ASN A CA 1
ATOM 1052 C C . ASN A 1 136 ? -12.851 3.316 2.774 1.00 91.12 136 ASN A C 1
ATOM 1054 O O . ASN A 1 136 ? -13.432 2.407 2.178 1.00 91.12 136 ASN A O 1
ATOM 1058 N N . ALA A 1 137 ? -11.717 3.850 2.321 1.00 91.75 137 ALA A N 1
ATOM 1059 C CA . ALA A 1 137 ? -10.979 3.345 1.169 1.00 91.75 137 ALA A CA 1
ATOM 1060 C C . ALA A 1 137 ? -9.462 3.550 1.316 1.00 91.75 137 ALA A C 1
ATOM 1062 O O . ALA A 1 137 ? -8.996 4.382 2.099 1.00 91.75 137 ALA A O 1
ATOM 1063 N N . PHE A 1 138 ? -8.677 2.811 0.525 1.00 92.06 138 PHE A N 1
ATOM 1064 C CA . PHE A 1 138 ? -7.269 3.142 0.320 1.00 92.06 138 PHE A CA 1
ATOM 1065 C C . PHE A 1 138 ? -7.132 4.293 -0.668 1.00 92.06 138 PHE A C 1
ATOM 1067 O O . PHE A 1 138 ? -7.620 4.238 -1.794 1.00 92.06 138 PHE A O 1
ATOM 1074 N N . HIS A 1 139 ? -6.396 5.307 -0.243 1.00 92.94 139 HIS A N 1
ATOM 1075 C CA . HIS A 1 139 ? -5.952 6.412 -1.072 1.00 92.94 139 HIS A CA 1
ATOM 1076 C C . HIS A 1 139 ? -4.466 6.259 -1.367 1.00 92.94 139 HIS A C 1
ATOM 1078 O O . HIS A 1 139 ? -3.731 5.635 -0.591 1.00 92.94 139 HIS A O 1
ATOM 1084 N N . ARG A 1 140 ? -4.015 6.859 -2.470 1.00 93.69 140 ARG A N 1
ATOM 1085 C CA . ARG A 1 140 ? -2.595 6.955 -2.809 1.00 93.69 140 ARG A CA 1
ATOM 1086 C C . ARG A 1 140 ? -2.157 8.405 -3.000 1.00 93.69 140 ARG A C 1
ATOM 1088 O O . ARG A 1 140 ? -2.963 9.271 -3.317 1.00 93.69 140 ARG A O 1
ATOM 1095 N N . ALA A 1 141 ? -0.872 8.653 -2.792 1.00 93.31 141 ALA A N 1
ATOM 1096 C CA . ALA A 1 141 ? -0.214 9.942 -3.011 1.00 93.31 141 ALA A CA 1
ATOM 1097 C C . ALA A 1 141 ? 1.268 9.723 -3.375 1.00 93.31 141 ALA A C 1
ATOM 1099 O O . ALA A 1 141 ? 1.792 8.634 -3.113 1.00 93.31 141 ALA A O 1
ATOM 1100 N N . TRP A 1 142 ? 1.935 10.724 -3.962 1.00 91.81 142 TRP A N 1
ATOM 1101 C CA . TRP A 1 142 ? 3.329 10.648 -4.448 1.00 91.81 142 TRP A CA 1
ATOM 1102 C C . TRP A 1 142 ? 4.330 11.459 -3.617 1.00 91.81 142 TRP A C 1
ATOM 1104 O O . TRP A 1 142 ? 3.983 12.576 -3.185 1.00 91.81 142 TRP A O 1
#

Sequence (142 aa):
MTLLFRCHGLLVLGLLFLSMPAQAAYAEMLEGKPLAFLGGCRMDFDRNGQEDLAMLLDTGNSVNLVLLQEEYGGYNAEVLAYDTGQMLLTCHFGESVMAYPEEEGDSELVELSINGPYLRLTLPESTSMVFFWQDNAFHRAW

Radius of gyration: 29.87 Å; chains: 1; bounding box: 80×91×36 Å

pLDDT: mean 83.59, std 17.55, range [40.91, 98.12]